Protein AF-A0A2E7W090-F1 (afdb_monomer_lite)

Structure (mmCIF, N/CA/C/O backbone):
data_AF-A0A2E7W090-F1
#
_entry.id   AF-A0A2E7W090-F1
#
loop_
_atom_site.group_PDB
_atom_site.id
_atom_site.type_symbol
_atom_site.label_atom_id
_atom_site.label_alt_id
_atom_site.label_comp_id
_atom_site.label_asym_id
_atom_site.label_entity_id
_atom_site.label_seq_id
_atom_site.pdbx_PDB_ins_code
_atom_site.Cartn_x
_atom_site.Cartn_y
_atom_site.Cartn_z
_atom_site.occupancy
_atom_site.B_iso_or_equiv
_atom_site.auth_seq_id
_atom_site.auth_comp_id
_atom_site.auth_asym_id
_atom_site.auth_atom_id
_atom_site.pdbx_PDB_model_num
ATOM 1 N N . MET A 1 1 ? 28.382 -8.913 -33.247 1.00 56.59 1 MET A N 1
ATOM 2 C CA . MET A 1 1 ? 27.709 -9.469 -32.052 1.00 56.59 1 MET A CA 1
ATOM 3 C C . MET A 1 1 ? 26.793 -10.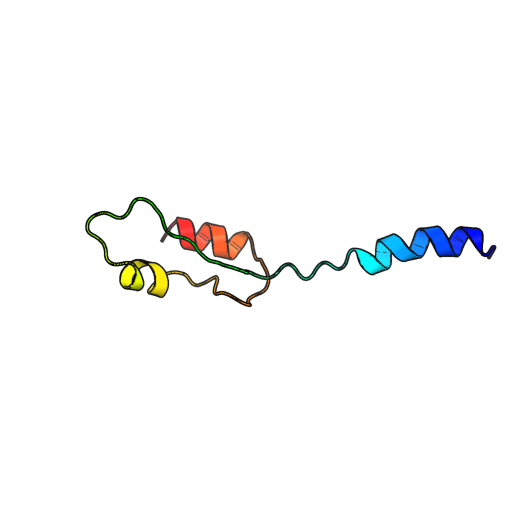594 -32.500 1.00 56.59 1 MET A C 1
ATOM 5 O O . MET A 1 1 ? 26.071 -10.409 -33.470 1.00 56.59 1 MET A O 1
ATOM 9 N N . THR A 1 2 ? 26.889 -11.776 -31.894 1.00 68.06 2 THR A N 1
ATOM 10 C CA . THR A 1 2 ? 26.101 -12.954 -32.292 1.00 68.06 2 THR A CA 1
ATOM 11 C C . THR A 1 2 ? 24.648 -12.803 -31.825 1.00 68.06 2 THR A C 1
ATOM 13 O O . THR A 1 2 ? 24.398 -12.276 -30.746 1.00 68.06 2 THR A O 1
ATOM 16 N N . PHE A 1 3 ? 23.679 -13.282 -32.615 1.00 69.62 3 PHE A N 1
ATOM 17 C CA . PHE A 1 3 ? 22.232 -13.222 -32.316 1.00 69.62 3 PHE A CA 1
ATOM 18 C C . PHE A 1 3 ? 21.875 -13.765 -30.916 1.00 69.62 3 PHE A C 1
ATOM 20 O O . PHE A 1 3 ? 20.955 -13.289 -30.259 1.00 69.62 3 PHE A O 1
ATOM 27 N N . ARG A 1 4 ? 22.686 -14.706 -30.415 1.00 70.88 4 ARG A N 1
ATOM 28 C CA . ARG A 1 4 ? 22.625 -15.246 -29.050 1.00 70.88 4 ARG A CA 1
ATOM 29 C C . ARG A 1 4 ? 22.752 -14.178 -27.959 1.00 70.88 4 ARG A C 1
ATOM 31 O O . ARG A 1 4 ? 22.073 -14.286 -26.949 1.00 70.88 4 ARG A O 1
ATOM 38 N N . SER A 1 5 ? 23.578 -13.150 -28.156 1.00 67.50 5 SER A N 1
ATOM 39 C CA . SER A 1 5 ? 23.751 -12.055 -27.193 1.00 67.50 5 SER A CA 1
ATOM 40 C C . SER A 1 5 ? 22.511 -11.163 -27.093 1.00 67.50 5 SER A C 1
ATOM 42 O O . SER A 1 5 ? 22.271 -10.588 -26.039 1.00 67.50 5 SER A O 1
ATOM 44 N N . LEU A 1 6 ? 21.698 -11.080 -28.153 1.00 69.69 6 LEU A N 1
ATOM 45 C CA . LEU A 1 6 ? 20.477 -10.269 -28.179 1.00 69.69 6 LEU A CA 1
ATOM 46 C C . LEU A 1 6 ? 19.389 -10.844 -27.254 1.00 69.69 6 LEU A C 1
ATOM 48 O O . LEU A 1 6 ? 18.679 -10.092 -26.594 1.00 69.69 6 LEU A O 1
ATOM 52 N N . ILE A 1 7 ? 19.312 -12.178 -27.152 1.00 73.38 7 ILE A N 1
ATOM 53 C CA . ILE A 1 7 ? 18.348 -12.904 -26.303 1.00 73.38 7 ILE A CA 1
ATOM 54 C C . ILE A 1 7 ? 18.538 -12.562 -24.818 1.00 73.38 7 ILE A C 1
ATOM 56 O O . ILE A 1 7 ? 17.568 -12.530 -24.071 1.00 73.38 7 ILE A O 1
ATOM 60 N N . PHE A 1 8 ? 19.764 -12.242 -24.396 1.00 69.69 8 PHE A N 1
ATOM 61 C CA . PHE A 1 8 ? 20.059 -11.855 -23.013 1.00 69.69 8 PHE A CA 1
ATOM 62 C C . PHE A 1 8 ? 19.717 -10.391 -22.687 1.00 69.69 8 PHE A C 1
ATOM 64 O O . PHE A 1 8 ? 19.659 -10.039 -21.513 1.00 69.69 8 PHE A O 1
ATOM 71 N N . ILE A 1 9 ? 19.463 -9.540 -23.689 1.00 68.44 9 ILE A N 1
ATOM 72 C CA . ILE A 1 9 ? 19.137 -8.112 -23.497 1.00 68.44 9 ILE A CA 1
ATOM 73 C C . ILE A 1 9 ? 17.618 -7.900 -23.367 1.00 68.44 9 ILE A C 1
ATOM 75 O O . ILE A 1 9 ? 17.172 -7.005 -22.651 1.00 68.44 9 ILE A O 1
ATOM 79 N N . VAL A 1 10 ? 16.814 -8.762 -24.001 1.00 69.75 10 VAL A N 1
ATOM 80 C CA . VAL A 1 10 ? 15.339 -8.719 -23.959 1.00 69.75 10 VAL A CA 1
ATOM 81 C C . VAL A 1 10 ? 14.759 -8.744 -22.532 1.00 69.75 10 VAL A C 1
ATOM 83 O O . VAL A 1 10 ? 13.867 -7.939 -22.264 1.00 69.75 10 VAL A O 1
ATOM 86 N N . PRO A 1 11 ? 15.247 -9.577 -21.588 1.00 68.88 11 PRO A N 1
ATOM 87 C CA . PRO A 1 11 ? 14.729 -9.583 -20.223 1.00 68.88 11 PRO A CA 1
ATOM 88 C C . PRO A 1 11 ? 14.966 -8.237 -19.536 1.00 68.88 11 PRO A C 1
ATOM 90 O O . PRO A 1 11 ? 14.050 -7.682 -18.945 1.00 68.88 11 PRO A O 1
ATOM 93 N N . ILE A 1 12 ? 16.169 -7.671 -19.681 1.00 67.94 12 ILE A N 1
ATOM 94 C CA . ILE A 1 12 ? 16.593 -6.430 -19.013 1.00 67.94 12 ILE A CA 1
ATOM 95 C C . ILE A 1 12 ? 15.716 -5.244 -19.440 1.00 67.94 12 ILE A C 1
ATOM 97 O O . ILE A 1 12 ? 15.337 -4.431 -18.602 1.00 67.94 12 ILE A O 1
ATOM 101 N N . LEU A 1 13 ? 15.338 -5.174 -20.720 1.00 65.56 13 LEU A N 1
ATOM 102 C CA . LEU A 1 13 ? 14.426 -4.144 -21.232 1.00 65.56 13 LEU A CA 1
ATOM 103 C C . LEU A 1 13 ? 12.962 -4.377 -20.816 1.00 65.56 13 LEU A C 1
ATOM 105 O O . LEU A 1 13 ? 12.212 -3.415 -20.668 1.00 65.56 13 LEU A O 1
ATOM 109 N N . GLY A 1 14 ? 12.556 -5.631 -20.597 1.00 62.03 14 GLY A N 1
ATOM 110 C CA . GLY A 1 14 ? 11.213 -5.990 -20.128 1.00 62.03 14 GLY A CA 1
ATOM 111 C C . GLY A 1 14 ? 10.984 -5.800 -18.622 1.00 62.03 14 GLY A C 1
ATOM 112 O O . GLY A 1 14 ? 9.837 -5.754 -18.187 1.00 62.03 14 GLY A O 1
ATOM 113 N N . TYR A 1 15 ? 12.047 -5.659 -17.821 1.00 60.41 15 TYR A N 1
ATOM 114 C CA . TYR A 1 15 ? 11.964 -5.512 -16.358 1.00 60.41 15 TYR A CA 1
ATOM 115 C C . TYR A 1 15 ? 11.647 -4.092 -15.863 1.00 60.41 15 TYR A C 1
ATOM 117 O O . TYR A 1 15 ? 11.586 -3.877 -14.653 1.00 60.41 15 TYR A O 1
ATOM 125 N N . SER A 1 16 ? 11.376 -3.135 -16.755 1.00 63.38 16 SER A N 1
ATOM 126 C CA . SER A 1 16 ? 10.798 -1.833 -16.391 1.00 63.38 16 SER A CA 1
ATOM 127 C C . SER A 1 16 ? 9.322 -2.002 -16.002 1.00 63.38 16 SER A C 1
ATOM 129 O O . SER A 1 16 ? 8.400 -1.656 -16.742 1.00 63.38 16 SER A O 1
ATOM 131 N N . GLN A 1 17 ? 9.078 -2.628 -14.852 1.00 68.38 17 GLN A N 1
ATOM 132 C CA . GLN A 1 17 ? 7.742 -2.730 -14.285 1.00 68.38 17 GLN A CA 1
ATOM 133 C C . GLN A 1 17 ? 7.406 -1.387 -13.637 1.00 68.38 17 GLN A C 1
ATOM 135 O O . GLN A 1 17 ? 7.873 -1.083 -12.542 1.00 68.38 17 GLN A O 1
ATOM 140 N N . ASN A 1 18 ? 6.587 -0.582 -14.316 1.00 75.62 18 ASN A N 1
ATOM 141 C CA . ASN A 1 18 ? 5.926 0.566 -13.699 1.00 75.62 18 ASN A CA 1
ATOM 142 C C . ASN A 1 18 ? 4.851 0.046 -12.734 1.00 75.62 18 ASN A C 1
ATOM 144 O O . ASN A 1 18 ? 3.671 -0.060 -13.078 1.00 75.62 18 ASN A O 1
ATOM 148 N N . LEU A 1 19 ? 5.286 -0.354 -11.538 1.00 85.00 19 LEU A N 1
ATOM 149 C CA . LEU A 1 19 ? 4.398 -0.789 -10.468 1.00 85.00 19 LEU A CA 1
ATOM 150 C C . LEU A 1 19 ? 3.467 0.368 -10.117 1.00 85.00 19 LEU A C 1
ATOM 152 O O . LEU A 1 19 ? 3.916 1.480 -9.856 1.00 85.00 19 LEU A O 1
ATOM 156 N N . THR A 1 20 ? 2.169 0.103 -10.150 1.00 91.81 20 THR A N 1
ATOM 157 C CA . THR A 1 20 ? 1.118 1.098 -9.937 1.00 91.81 20 THR A CA 1
ATOM 158 C C . THR A 1 20 ? 0.179 0.576 -8.860 1.00 91.81 20 THR A C 1
ATOM 160 O O . THR A 1 20 ? -0.120 -0.620 -8.835 1.00 91.81 20 THR A O 1
ATOM 163 N N . VAL A 1 21 ? -0.309 1.453 -7.984 1.00 92.56 21 VAL A N 1
ATOM 164 C CA . VAL A 1 21 ? -1.292 1.094 -6.955 1.00 92.56 21 VAL A CA 1
ATOM 165 C C . VAL A 1 21 ? -2.596 0.660 -7.628 1.00 92.56 21 VAL A C 1
ATOM 167 O O . VAL A 1 21 ? -3.285 1.467 -8.258 1.00 92.56 21 VAL A O 1
ATOM 170 N N . SER A 1 22 ? -2.941 -0.622 -7.515 1.00 92.88 22 SER A N 1
ATOM 171 C CA . SER A 1 22 ? -4.152 -1.199 -8.112 1.00 92.88 22 SER A CA 1
ATOM 172 C C . SER A 1 22 ? -5.385 -1.002 -7.229 1.00 92.88 22 SER A C 1
ATOM 174 O O . SER A 1 22 ? -6.454 -0.611 -7.710 1.00 92.88 22 SER A O 1
ATOM 176 N N . GLU A 1 23 ? -5.232 -1.261 -5.935 1.00 92.44 23 GLU A N 1
ATOM 177 C CA . GLU A 1 23 ? -6.278 -1.189 -4.928 1.00 92.44 23 GLU A CA 1
ATOM 178 C C . GLU A 1 23 ? -5.701 -0.825 -3.562 1.00 92.44 23 GLU A C 1
ATOM 180 O O . GLU A 1 23 ? -4.537 -1.090 -3.267 1.00 92.44 23 GLU A O 1
ATOM 185 N N . ILE A 1 24 ? -6.547 -0.219 -2.734 1.00 91.94 24 ILE A N 1
ATOM 186 C CA . ILE A 1 24 ? -6.241 0.151 -1.357 1.00 91.94 24 ILE A CA 1
ATOM 187 C C . ILE A 1 24 ? -7.366 -0.440 -0.513 1.00 91.94 24 ILE A C 1
ATOM 189 O O . ILE A 1 24 ? -8.540 -0.157 -0.758 1.00 91.94 24 ILE A O 1
ATOM 193 N N . VAL A 1 25 ? -7.015 -1.311 0.433 1.00 91.81 25 VAL A N 1
ATOM 194 C CA . VAL A 1 25 ? -7.981 -2.044 1.257 1.00 91.81 25 VAL A CA 1
ATOM 195 C C . VAL A 1 25 ? -7.683 -1.785 2.724 1.00 91.81 25 VAL A C 1
ATOM 197 O O . VAL A 1 25 ? -6.661 -2.226 3.247 1.00 91.81 25 VAL A O 1
ATOM 200 N N . HIS A 1 26 ? -8.605 -1.109 3.402 1.00 88.94 26 HIS A N 1
ATOM 201 C CA . HIS A 1 26 ? -8.560 -0.907 4.849 1.00 88.94 26 HIS A CA 1
ATOM 202 C C . HIS A 1 26 ? -9.304 -2.058 5.535 1.00 88.94 26 HIS A C 1
ATOM 204 O O . HIS A 1 26 ? -10.337 -2.517 5.048 1.00 88.94 26 HIS A O 1
ATOM 210 N N . LYS A 1 27 ? -8.774 -2.555 6.655 1.00 91.12 27 LYS A N 1
ATOM 211 C CA . LYS A 1 27 ? -9.387 -3.637 7.438 1.00 91.12 27 LYS A CA 1
ATOM 212 C C . LYS A 1 27 ? -9.323 -3.303 8.924 1.00 91.12 27 LYS A C 1
ATOM 214 O O . LYS A 1 27 ? -8.394 -2.638 9.368 1.00 91.12 27 LYS A O 1
ATOM 219 N N . GLY A 1 28 ? -10.272 -3.830 9.697 1.00 91.44 28 GLY A N 1
ATOM 220 C CA . GLY A 1 28 ? -10.256 -3.751 11.163 1.00 91.44 28 GLY A CA 1
ATOM 221 C C . GLY A 1 28 ? -10.930 -2.513 11.763 1.00 91.44 28 GLY A C 1
ATOM 222 O O . GLY A 1 28 ? -10.985 -2.387 12.983 1.00 91.44 28 GLY A O 1
ATOM 223 N N . ASN A 1 29 ? -11.493 -1.624 10.947 1.00 90.19 29 ASN A N 1
ATOM 224 C CA . ASN A 1 29 ? -12.319 -0.519 11.416 1.00 90.19 29 ASN A CA 1
ATOM 225 C C . ASN A 1 29 ? -13.759 -0.988 11.697 1.00 90.19 29 ASN A C 1
ATOM 227 O O . ASN A 1 29 ? -14.470 -1.429 10.802 1.00 90.19 29 ASN A O 1
ATOM 231 N N . THR A 1 30 ? -14.200 -0.884 12.954 1.00 90.69 30 THR A N 1
ATOM 232 C CA . THR A 1 30 ? -15.569 -1.240 13.386 1.00 90.69 30 THR A CA 1
ATOM 233 C C . THR A 1 30 ? -16.461 -0.022 13.629 1.00 90.69 30 THR A C 1
ATOM 235 O O . THR A 1 30 ? -17.681 -0.122 13.535 1.00 90.69 30 THR A O 1
ATOM 238 N N . ILE A 1 31 ? -15.855 1.128 13.941 1.00 93.62 31 ILE A N 1
ATOM 239 C CA . ILE A 1 31 ? -16.550 2.383 14.274 1.00 93.62 31 ILE A CA 1
ATOM 240 C C . ILE A 1 31 ? -16.232 3.468 13.237 1.00 93.62 31 ILE A C 1
ATOM 242 O O . ILE A 1 31 ? -17.118 4.199 12.793 1.00 93.62 31 ILE A O 1
ATOM 246 N N . THR A 1 32 ? -14.965 3.576 12.832 1.00 93.06 32 THR A N 1
ATOM 247 C CA . THR A 1 32 ? -14.514 4.575 11.859 1.00 93.06 32 THR A CA 1
ATOM 248 C C . THR A 1 32 ? -15.026 4.240 10.464 1.00 93.06 32 THR A C 1
ATOM 250 O O . THR A 1 32 ? -14.844 3.127 9.973 1.00 93.06 32 THR A O 1
ATOM 253 N N . LYS A 1 33 ? -15.647 5.223 9.810 1.00 94.06 33 LYS A N 1
ATOM 254 C CA . LYS A 1 33 ? -16.166 5.083 8.445 1.00 94.06 33 LYS A CA 1
ATOM 255 C C . LYS A 1 33 ? -15.025 5.036 7.426 1.00 94.06 33 LYS A C 1
ATOM 257 O O . LYS A 1 33 ? -14.073 5.803 7.542 1.00 94.06 33 LYS A O 1
ATOM 262 N N . ASP A 1 34 ? -15.173 4.238 6.373 1.00 91.75 34 ASP A N 1
ATOM 263 C CA . ASP A 1 34 ? -14.118 4.026 5.367 1.00 91.75 34 ASP A CA 1
ATOM 264 C C . ASP A 1 34 ? -13.641 5.312 4.686 1.00 91.75 34 ASP A C 1
ATOM 266 O O . ASP A 1 34 ? -12.445 5.490 4.458 1.00 91.75 34 ASP A O 1
ATOM 270 N N . TYR A 1 35 ? -14.551 6.247 4.393 1.00 91.75 35 TYR A N 1
ATOM 271 C CA . TYR A 1 35 ? -14.185 7.507 3.737 1.00 91.75 35 TYR A CA 1
ATOM 272 C C . TYR A 1 35 ? -13.291 8.397 4.612 1.00 91.75 35 TYR A C 1
ATOM 274 O O . TYR A 1 35 ? -12.583 9.244 4.077 1.00 91.75 35 TYR A O 1
ATOM 282 N N . ILE A 1 36 ? -13.332 8.226 5.941 1.00 94.19 36 ILE A N 1
ATOM 283 C CA . ILE A 1 36 ? -12.480 8.967 6.880 1.00 94.19 36 ILE A CA 1
ATOM 284 C C . ILE A 1 36 ? -11.039 8.469 6.792 1.00 94.19 36 ILE A C 1
ATOM 286 O O . ILE A 1 36 ? -10.130 9.275 6.898 1.00 94.19 36 ILE A O 1
ATOM 290 N N . ILE A 1 37 ? -10.832 7.175 6.553 1.00 92.62 37 ILE A N 1
ATOM 291 C CA . ILE A 1 37 ? -9.496 6.599 6.357 1.00 92.62 37 ILE A CA 1
ATOM 292 C C . ILE A 1 37 ? -9.010 6.923 4.940 1.00 92.62 37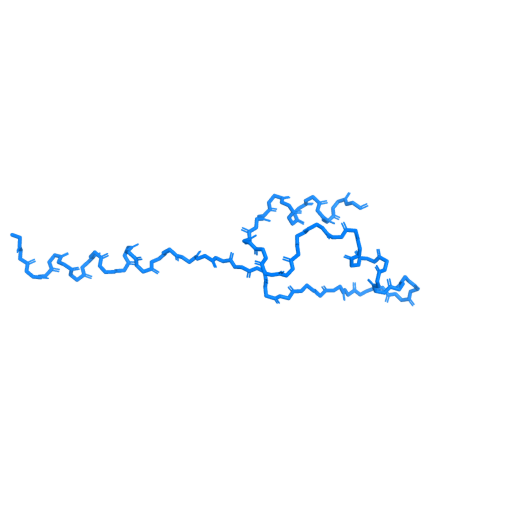 ILE A C 1
ATOM 294 O O . ILE A 1 37 ? -7.924 7.456 4.749 1.00 92.62 37 ILE A O 1
ATOM 298 N N . SER A 1 38 ? -9.872 6.702 3.944 1.00 92.31 38 SER A N 1
ATOM 299 C CA . SER A 1 38 ? -9.544 6.886 2.522 1.00 92.31 38 SER A CA 1
ATOM 300 C C . SER A 1 38 ? -9.096 8.310 2.180 1.00 92.31 38 SER A C 1
ATOM 302 O O . SER A 1 38 ? -8.292 8.493 1.276 1.00 92.31 38 SER A O 1
ATOM 304 N N . ARG A 1 39 ? -9.628 9.329 2.871 1.00 91.94 39 ARG A N 1
ATOM 305 C CA . ARG A 1 39 ? -9.264 10.739 2.642 1.00 91.94 39 ARG A CA 1
ATOM 306 C C . ARG A 1 39 ? -7.908 11.134 3.227 1.00 91.94 39 ARG A C 1
ATOM 308 O O . ARG A 1 39 ? -7.403 12.195 2.873 1.00 91.94 39 ARG A O 1
ATOM 315 N N . GLU A 1 40 ? -7.371 10.344 4.154 1.00 93.00 40 GLU A N 1
ATOM 316 C CA . GLU A 1 40 ? -6.067 10.612 4.762 1.00 93.00 40 GLU A CA 1
ATOM 317 C C . GLU A 1 40 ? -4.935 9.957 3.963 1.00 93.00 40 GLU A C 1
ATOM 319 O O . GLU A 1 40 ? -3.824 10.475 3.984 1.00 93.00 40 GLU A O 1
ATOM 324 N N . ILE A 1 41 ? -5.221 8.899 3.199 1.00 93.00 41 ILE A N 1
ATOM 325 C CA . ILE A 1 41 ? -4.242 8.199 2.358 1.00 93.00 41 ILE A CA 1
ATOM 326 C C . ILE A 1 41 ? -3.834 9.075 1.169 1.00 93.00 41 ILE A C 1
ATOM 328 O O . ILE A 1 41 ? -4.676 9.498 0.373 1.00 93.00 41 ILE A O 1
ATOM 332 N N . GLN A 1 42 ? -2.535 9.329 1.035 1.00 92.69 42 GLN A N 1
ATOM 333 C CA . GLN A 1 42 ? -1.956 10.072 -0.081 1.00 92.69 42 GLN A CA 1
ATOM 334 C C . GLN A 1 42 ? -1.607 9.162 -1.258 1.00 92.69 42 GLN A C 1
ATOM 336 O O . GLN A 1 42 ? -1.696 9.589 -2.411 1.00 92.69 42 GLN A O 1
ATOM 341 N N . HIS A 1 43 ? -1.244 7.905 -0.990 1.00 93.62 43 HIS A N 1
ATOM 342 C CA . HIS A 1 43 ? -0.830 6.938 -1.999 1.00 93.62 43 HIS A CA 1
ATOM 343 C C . HIS A 1 43 ? -2.023 6.360 -2.763 1.00 93.62 43 HIS A C 1
ATOM 345 O O . HIS A 1 43 ? -2.469 5.236 -2.548 1.00 93.62 43 HIS A O 1
ATOM 351 N N . GLY A 1 44 ? -2.581 7.179 -3.651 1.00 91.00 44 GLY A N 1
ATOM 352 C CA . GLY A 1 44 ? -3.821 6.891 -4.357 1.00 91.00 44 GLY A CA 1
ATOM 353 C C . GLY A 1 44 ? -3.716 5.798 -5.424 1.00 91.00 44 GLY A C 1
ATOM 354 O O . GLY 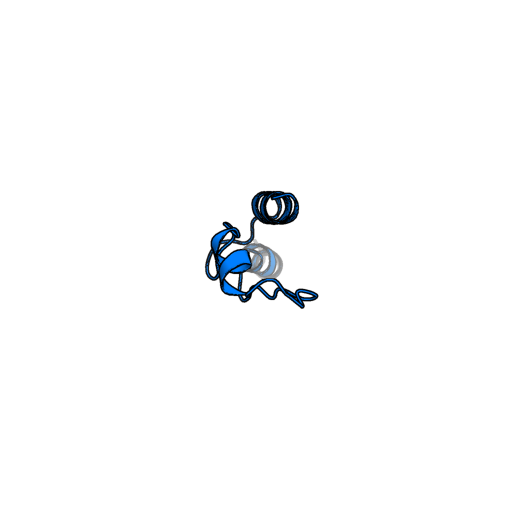A 1 44 ? -2.664 5.527 -6.006 1.00 91.00 44 GLY A O 1
ATOM 355 N N . LYS A 1 45 ? -4.871 5.214 -5.760 1.00 92.44 45 LYS A N 1
ATOM 356 C CA . LYS A 1 45 ? -5.011 4.282 -6.885 1.00 92.44 45 LYS A CA 1
ATOM 357 C C . LYS A 1 45 ? -4.552 4.933 -8.192 1.00 92.44 45 LYS A C 1
ATOM 359 O O . LYS A 1 45 ? -4.931 6.060 -8.498 1.00 92.44 45 LYS A O 1
ATOM 364 N N . GL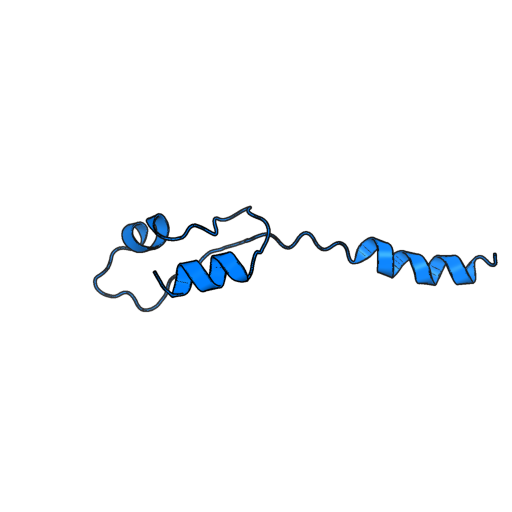Y A 1 46 ? -3.792 4.193 -8.993 1.00 89.75 46 GLY A N 1
ATOM 365 C CA . GLY A 1 46 ? -3.262 4.672 -10.270 1.00 89.75 46 GLY A CA 1
ATOM 366 C C . GLY A 1 46 ? -1.961 5.471 -10.156 1.00 89.75 46 GLY A C 1
ATOM 367 O O . GLY A 1 46 ? -1.381 5.799 -11.187 1.00 89.75 46 GLY A O 1
ATOM 368 N N . MET A 1 47 ? -1.476 5.757 -8.942 1.00 91.75 47 MET A N 1
ATOM 369 C CA . MET A 1 47 ? -0.147 6.335 -8.742 1.00 91.75 47 MET A CA 1
ATOM 370 C C . MET A 1 47 ? 0.946 5.262 -8.835 1.00 91.75 47 MET A C 1
ATOM 372 O O . MET A 1 47 ? 0.687 4.098 -8.506 1.00 91.75 47 MET A O 1
ATOM 376 N N . PRO A 1 48 ? 2.175 5.633 -9.242 1.00 92.56 48 PRO A N 1
ATOM 377 C CA . PRO A 1 48 ? 3.333 4.759 -9.112 1.00 92.56 48 PRO A CA 1
ATOM 378 C C . PRO A 1 48 ? 3.489 4.267 -7.671 1.00 92.56 48 PRO A C 1
ATOM 380 O O . PRO A 1 48 ? 3.266 5.013 -6.716 1.00 92.56 48 PRO A O 1
ATOM 383 N N . LEU A 1 49 ? 3.857 3.001 -7.507 1.00 91.62 49 LEU A N 1
ATOM 384 C CA . LEU A 1 49 ? 4.103 2.420 -6.197 1.00 91.62 49 LEU A CA 1
ATOM 385 C C . LEU A 1 49 ? 5.352 3.071 -5.582 1.00 91.62 49 LEU A C 1
ATOM 387 O O . LEU A 1 49 ? 6.456 2.888 -6.090 1.00 91.62 49 LEU A O 1
ATOM 391 N N . ASP A 1 50 ? 5.165 3.791 -4.478 1.00 92.62 50 ASP A N 1
ATOM 392 C CA . ASP A 1 50 ? 6.218 4.404 -3.677 1.00 92.62 50 ASP A CA 1
ATOM 393 C C . ASP A 1 50 ? 6.126 3.863 -2.247 1.00 92.62 50 ASP A C 1
ATOM 395 O O . ASP A 1 50 ? 5.135 4.067 -1.544 1.00 92.62 50 ASP A O 1
ATOM 399 N N . SER A 1 51 ? 7.158 3.135 -1.824 1.00 90.38 51 SER A N 1
ATOM 400 C CA . SER A 1 51 ? 7.224 2.562 -0.480 1.00 90.38 51 SER A CA 1
ATOM 401 C C . SER A 1 51 ? 7.323 3.623 0.615 1.00 90.38 51 SER A C 1
ATOM 403 O O . SER A 1 51 ? 6.879 3.375 1.730 1.00 90.38 51 SER A O 1
ATOM 405 N N . THR A 1 52 ? 7.896 4.786 0.308 1.00 93.75 52 THR A N 1
ATOM 406 C CA . THR A 1 52 ? 8.083 5.889 1.258 1.00 93.75 52 THR A CA 1
ATOM 407 C C . THR A 1 52 ? 6.735 6.499 1.615 1.00 93.75 52 THR A C 1
ATOM 409 O O . THR A 1 52 ? 6.394 6.590 2.789 1.00 93.75 52 THR A O 1
ATOM 412 N N . ILE A 1 53 ? 5.923 6.811 0.599 1.00 92.88 53 ILE A N 1
ATOM 413 C CA . ILE A 1 53 ? 4.577 7.372 0.786 1.00 92.88 53 ILE A CA 1
ATOM 414 C C . ILE A 1 53 ? 3.671 6.352 1.487 1.00 92.88 53 ILE A C 1
ATOM 416 O O . ILE A 1 53 ? 2.945 6.704 2.412 1.00 92.88 53 ILE A O 1
ATOM 420 N N . ALA A 1 54 ? 3.760 5.069 1.121 1.00 92.06 54 ALA A N 1
ATOM 421 C CA . ALA A 1 54 ? 3.002 4.013 1.792 1.00 92.06 54 ALA A CA 1
ATOM 422 C C . ALA A 1 54 ? 3.368 3.863 3.286 1.00 92.06 54 ALA A C 1
ATOM 424 O O . ALA A 1 54 ? 2.508 3.559 4.116 1.00 92.06 54 ALA A O 1
ATOM 425 N N . GLU A 1 55 ? 4.639 4.060 3.648 1.00 93.94 55 GLU A N 1
ATOM 426 C CA . GLU A 1 55 ? 5.093 4.051 5.042 1.00 93.94 55 GLU A CA 1
ATOM 427 C C . GLU A 1 55 ? 4.634 5.302 5.805 1.00 93.94 55 GLU A C 1
ATOM 429 O O . GLU A 1 55 ? 4.241 5.199 6.968 1.00 93.94 55 GLU A O 1
ATOM 434 N N . GLU A 1 56 ? 4.630 6.464 5.157 1.00 93.38 56 GLU A N 1
ATOM 435 C CA . GLU A 1 56 ? 4.088 7.702 5.722 1.00 93.38 56 GLU A CA 1
ATOM 436 C C . GLU A 1 56 ? 2.577 7.598 5.974 1.00 93.38 56 GLU A C 1
ATOM 438 O O . GLU A 1 56 ? 2.127 7.903 7.079 1.00 93.38 56 GLU A O 1
ATOM 443 N N . ASP A 1 57 ? 1.809 7.073 5.015 1.00 91.81 57 ASP A N 1
ATOM 444 C CA . ASP A 1 57 ? 0.361 6.856 5.139 1.00 91.81 57 ASP A CA 1
ATOM 445 C C . ASP A 1 57 ? -0.006 5.895 6.284 1.00 91.81 57 ASP A C 1
ATOM 447 O O . ASP A 1 57 ? -1.078 6.012 6.874 1.00 91.81 57 ASP A O 1
ATOM 451 N N . LYS A 1 58 ? 0.882 4.957 6.642 1.00 89.25 58 LYS A N 1
ATOM 452 C CA . LYS A 1 58 ? 0.702 4.048 7.789 1.00 89.25 58 LYS A CA 1
ATOM 453 C C . LYS A 1 58 ? 0.840 4.761 9.141 1.00 89.25 58 LYS A C 1
ATOM 455 O O . LYS A 1 58 ? 0.236 4.322 10.117 1.00 89.25 58 LYS A O 1
ATOM 460 N N . ASN A 1 59 ? 1.674 5.797 9.221 1.00 88.12 59 ASN A N 1
ATOM 461 C CA . ASN A 1 59 ? 2.047 6.466 10.474 1.00 88.12 59 ASN A CA 1
ATOM 462 C C . ASN A 1 59 ? 1.241 7.751 10.748 1.00 88.12 59 ASN A C 1
ATOM 464 O O . ASN A 1 59 ? 1.598 8.509 11.653 1.00 88.12 59 ASN A O 1
ATOM 468 N N . ARG A 1 60 ? 0.193 8.008 9.964 1.00 80.38 60 ARG A N 1
ATOM 469 C CA . ARG A 1 60 ? -0.632 9.217 10.002 1.00 8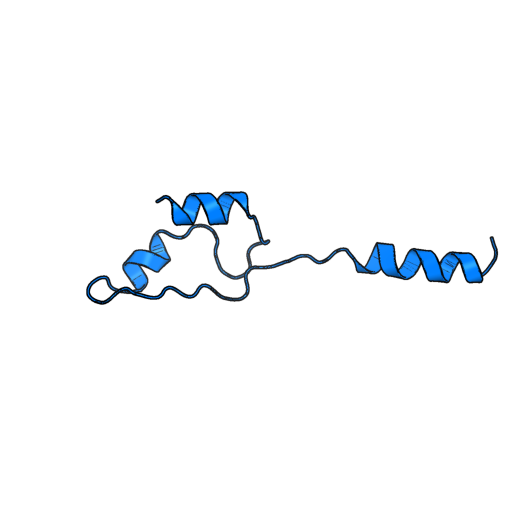0.38 60 ARG A CA 1
ATOM 470 C C . ARG A 1 60 ? -1.971 8.974 10.696 1.00 80.38 60 ARG A C 1
ATOM 472 O O . ARG A 1 60 ? -2.418 9.905 11.402 1.00 80.38 60 ARG A O 1
#

pLDDT: mean 84.37, std 11.46, range [56.59, 94.19]

Sequence (60 aa):
MTFRSLIFIVPILGYSQNLTVSEIVHKGNTITKDYIISREIQHGKGMPLDSTIAEEDKNR

Foldseek 3Di:
DDPVVVVVVVVVVVPPPQAFAADDDDDDDPPDDPVVLVVLQPRDGGHGDDPVSVVVSVVD

Secondary structure (DSSP, 8-state):
--HHHHHTHHHHHHT----B---------SSS-HHHHHTT--S-TTSB--HHHHHHHHT-

Radius of gyration: 19.12 Å; 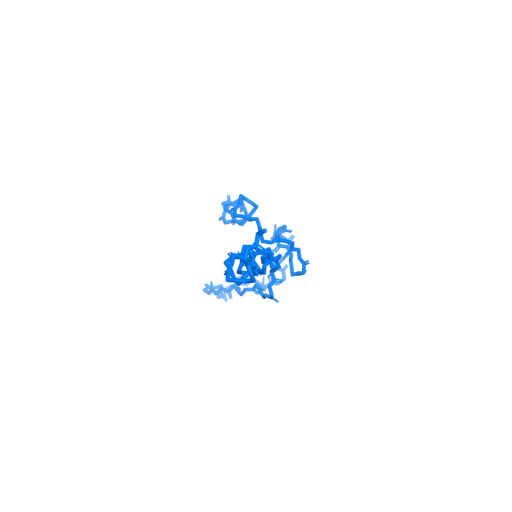chains: 1; bounding box: 44×26×47 Å